Protein AF-A0A0F9KAY9-F1 (afdb_monomer_lite)

Structure (mmCIF, N/CA/C/O backbone):
data_AF-A0A0F9KAY9-F1
#
_entry.id   AF-A0A0F9KAY9-F1
#
loop_
_atom_site.group_PDB
_atom_site.id
_atom_site.type_symbol
_atom_site.label_atom_id
_atom_site.label_alt_id
_atom_site.label_comp_id
_atom_site.label_asym_id
_atom_site.label_entity_id
_atom_site.label_seq_id
_atom_site.pdbx_PDB_ins_code
_atom_site.Cartn_x
_atom_site.Cartn_y
_atom_site.Cartn_z
_atom_site.occupancy
_atom_site.B_iso_or_equiv
_atom_site.auth_seq_id
_atom_site.auth_comp_id
_atom_site.auth_asym_id
_atom_site.auth_atom_id
_atom_site.pdbx_PDB_model_num
ATOM 1 N N . A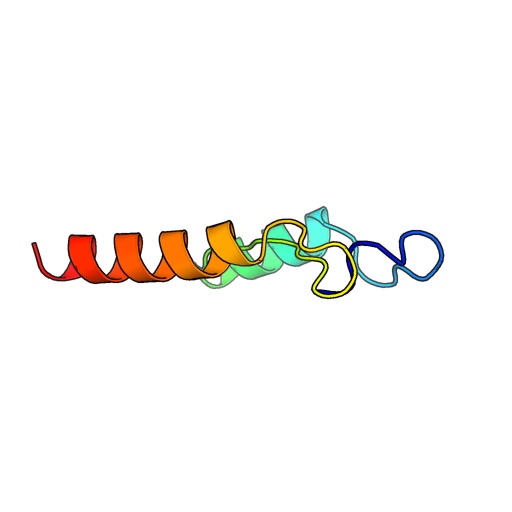SN A 1 1 ? -0.425 0.567 -6.518 1.00 95.81 1 ASN A N 1
ATOM 2 C CA . ASN A 1 1 ? -0.025 -0.454 -7.508 1.00 95.81 1 ASN A CA 1
ATOM 3 C C . ASN A 1 1 ? 1.170 0.036 -8.327 1.00 95.81 1 ASN A C 1
ATOM 5 O O . ASN A 1 1 ? 1.386 1.244 -8.363 1.00 95.81 1 ASN A O 1
ATOM 9 N N . LYS A 1 2 ? 1.895 -0.879 -8.991 1.00 97.75 2 LYS A N 1
ATOM 10 C CA . LYS A 1 2 ? 3.119 -0.649 -9.785 1.00 97.75 2 LYS A CA 1
ATOM 11 C C . LYS A 1 2 ? 4.305 -0.087 -8.986 1.00 97.75 2 LYS A C 1
ATOM 13 O O . LYS A 1 2 ? 5.078 0.719 -9.497 1.00 97.75 2 LYS A O 1
ATOM 18 N N . ASN A 1 3 ? 4.427 -0.468 -7.713 1.00 97.19 3 ASN A N 1
ATOM 19 C CA . ASN A 1 3 ? 5.517 -0.022 -6.836 1.00 97.19 3 ASN A CA 1
ATOM 20 C C . ASN A 1 3 ? 6.918 -0.448 -7.325 1.00 97.19 3 ASN A C 1
ATOM 22 O O . ASN A 1 3 ? 7.914 0.188 -6.982 1.00 97.19 3 ASN A O 1
ATOM 26 N N . ASP A 1 4 ? 6.976 -1.490 -8.151 1.00 98.38 4 ASP A N 1
ATOM 27 C CA . ASP A 1 4 ? 8.169 -2.009 -8.819 1.00 98.38 4 ASP A CA 1
ATOM 28 C C . ASP A 1 4 ? 8.805 -1.006 -9.800 1.00 98.38 4 ASP A C 1
ATOM 30 O O . ASP A 1 4 ? 10.027 -0.967 -9.932 1.00 98.38 4 ASP A O 1
ATOM 34 N N . LEU A 1 5 ? 8.018 -0.117 -10.420 1.00 97.94 5 LEU A N 1
ATOM 35 C CA . LEU A 1 5 ? 8.502 0.882 -11.383 1.00 97.94 5 LEU A CA 1
ATOM 36 C C . LEU A 1 5 ? 9.084 2.130 -10.693 1.00 97.94 5 LEU A C 1
ATOM 38 O O . LEU A 1 5 ? 8.639 3.256 -10.935 1.00 97.94 5 LEU A O 1
ATOM 42 N N . LYS A 1 6 ? 10.079 1.943 -9.817 1.00 96.38 6 LYS A N 1
ATOM 43 C CA . LYS A 1 6 ? 10.655 3.014 -8.978 1.00 9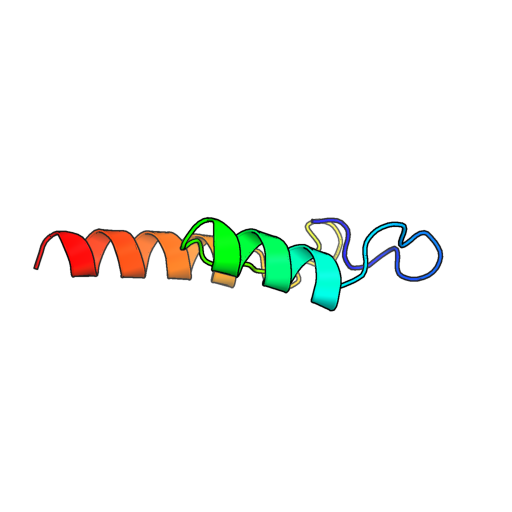6.38 6 LYS A CA 1
ATOM 44 C C . LYS A 1 6 ? 11.205 4.187 -9.792 1.00 96.38 6 LYS A C 1
ATOM 46 O O . LYS A 1 6 ? 10.899 5.330 -9.468 1.00 96.38 6 LYS A O 1
ATOM 51 N N . GLU A 1 7 ? 11.909 3.907 -10.885 1.00 97.62 7 GLU A N 1
ATOM 52 C CA . GLU A 1 7 ? 12.492 4.933 -11.767 1.00 97.62 7 GLU A CA 1
ATOM 53 C C . GLU A 1 7 ? 11.438 5.744 -12.538 1.00 97.62 7 GLU A C 1
ATOM 55 O O . GLU A 1 7 ? 11.687 6.866 -12.965 1.00 97.62 7 GLU A O 1
ATOM 60 N N . GLN A 1 8 ? 10.224 5.207 -12.697 1.00 98.19 8 GLN A N 1
ATOM 61 C CA . GLN A 1 8 ? 9.113 5.884 -13.378 1.00 98.19 8 GLN A CA 1
ATOM 62 C C . GLN A 1 8 ? 8.129 6.521 -12.383 1.00 98.19 8 GLN A C 1
ATOM 64 O O . GLN A 1 8 ? 7.026 6.941 -12.755 1.00 98.19 8 GLN A O 1
ATOM 69 N N . ARG A 1 9 ? 8.495 6.582 -11.096 1.00 97.44 9 ARG A N 1
ATOM 70 C CA . ARG A 1 9 ? 7.632 7.080 -10.029 1.00 97.44 9 ARG A CA 1
ATOM 71 C C . ARG A 1 9 ? 7.343 8.567 -10.207 1.00 97.44 9 ARG A C 1
ATOM 73 O O . ARG A 1 9 ? 8.195 9.420 -9.992 1.00 97.44 9 ARG A O 1
ATOM 80 N N . LYS A 1 10 ? 6.077 8.882 -10.481 1.00 98.12 10 LYS A N 1
ATOM 81 C CA . LYS A 1 10 ? 5.577 10.268 -10.539 1.00 98.12 10 LYS A CA 1
ATOM 82 C C . LYS A 1 10 ? 4.988 10.759 -9.216 1.00 98.12 10 LYS A C 1
ATOM 84 O O . LYS A 1 10 ? 4.899 11.961 -8.987 1.00 98.12 10 LYS A O 1
ATOM 89 N N . ILE A 1 11 ? 4.566 9.838 -8.347 1.00 97.81 11 ILE A N 1
ATOM 90 C CA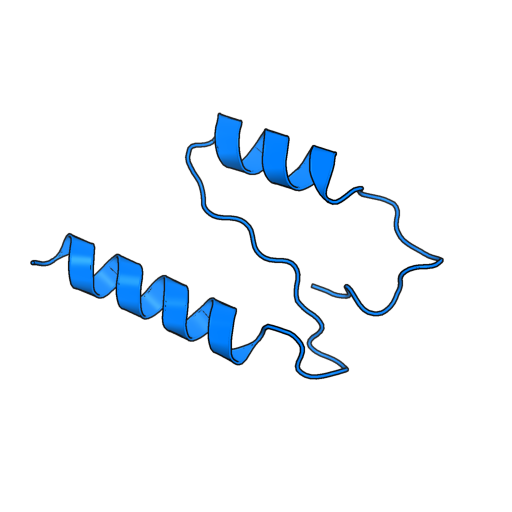 . ILE A 1 11 ? 3.921 10.143 -7.065 1.00 97.81 11 ILE A CA 1
ATOM 91 C C . ILE A 1 11 ? 4.762 9.564 -5.930 1.00 97.81 11 ILE A C 1
ATOM 93 O O . ILE A 1 11 ? 5.027 8.361 -5.873 1.00 97.81 11 ILE A O 1
ATOM 97 N N . THR A 1 12 ? 5.194 10.432 -5.017 1.00 97.88 12 THR A N 1
ATOM 98 C CA . THR A 1 12 ? 5.942 10.015 -3.830 1.00 97.88 12 THR A CA 1
ATOM 99 C C . THR A 1 12 ? 5.012 9.367 -2.811 1.00 97.88 12 THR A C 1
ATOM 101 O O . THR A 1 12 ? 3.852 9.765 -2.667 1.00 97.88 12 THR A O 1
ATOM 104 N N . LYS A 1 13 ? 5.548 8.417 -2.038 1.00 97.00 13 LYS A N 1
ATOM 105 C CA . LYS A 1 13 ? 4.823 7.784 -0.929 1.00 97.00 13 LYS A CA 1
ATOM 106 C C . LYS A 1 13 ? 4.265 8.825 0.044 1.00 97.00 13 LYS A C 1
ATOM 108 O O . LYS A 1 13 ? 3.092 8.769 0.383 1.00 97.00 13 LYS A O 1
ATOM 113 N N . LYS A 1 14 ? 5.067 9.840 0.397 1.00 98.19 14 LYS A N 1
ATOM 114 C CA . LYS A 1 14 ? 4.644 10.950 1.267 1.00 98.19 14 LYS A CA 1
ATOM 115 C C . LYS A 1 14 ? 3.382 11.641 0.744 1.00 98.19 14 LYS A C 1
ATOM 117 O O . LYS A 1 14 ? 2.441 11.798 1.507 1.00 98.19 14 LYS A O 1
ATOM 122 N N . ARG A 1 15 ? 3.333 12.012 -0.544 1.00 98.44 15 ARG A N 1
ATOM 123 C CA . ARG A 1 15 ? 2.164 12.689 -1.135 1.00 98.44 15 ARG A CA 1
ATOM 1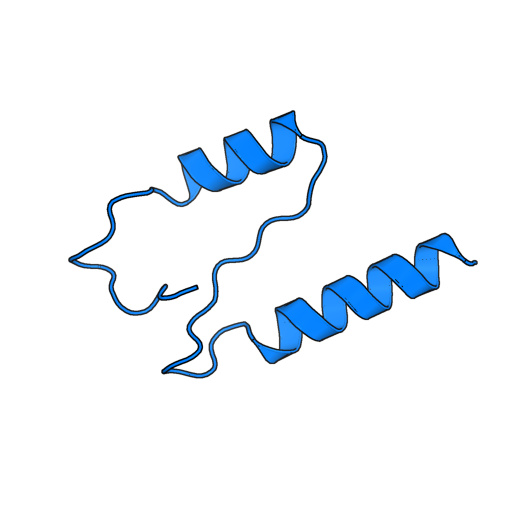24 C C . ARG A 1 15 ? 0.909 11.819 -1.061 1.00 98.44 15 ARG A C 1
ATOM 126 O O . ARG A 1 15 ? -0.152 12.321 -0.707 1.00 98.44 15 ARG A O 1
ATOM 133 N N . ALA A 1 16 ? 1.036 10.535 -1.385 1.00 98.38 16 ALA A N 1
ATOM 134 C CA . ALA A 1 16 ? -0.089 9.609 -1.352 1.00 98.38 16 ALA A CA 1
ATOM 135 C C . ALA A 1 16 ? -0.582 9.346 0.083 1.00 98.38 16 ALA A C 1
ATOM 137 O O . ALA A 1 16 ? -1.783 9.407 0.332 1.00 98.38 16 ALA A O 1
ATOM 138 N N . THR A 1 17 ? 0.332 9.155 1.041 1.00 98.31 17 THR A N 1
ATOM 139 C CA . THR A 1 17 ? -0.003 9.022 2.467 1.00 98.31 17 THR A CA 1
ATOM 140 C C . THR A 1 17 ? -0.656 10.289 3.021 1.00 98.31 17 THR A C 1
ATOM 142 O O . THR A 1 17 ? -1.651 10.191 3.729 1.00 98.31 17 THR A O 1
ATOM 145 N N . THR A 1 18 ? -0.154 11.481 2.678 1.00 98.56 18 THR A N 1
ATOM 146 C CA . THR A 1 18 ? -0.781 12.748 3.088 1.00 98.56 18 THR A CA 1
ATOM 147 C C . THR A 1 18 ? -2.222 12.841 2.593 1.00 98.56 18 THR A C 1
ATOM 149 O O . THR A 1 18 ? -3.101 13.167 3.384 1.00 98.56 18 THR A O 1
ATOM 152 N N . LEU A 1 19 ? -2.475 12.515 1.322 1.00 98.56 19 LEU A N 1
ATOM 153 C CA . LEU A 1 19 ? -3.828 12.533 0.767 1.00 98.56 19 LEU A CA 1
ATOM 154 C C . LEU A 1 19 ? -4.747 11.516 1.460 1.00 98.56 19 LEU A C 1
ATOM 156 O O . LEU A 1 19 ? -5.877 11.849 1.800 1.00 98.56 19 LEU A O 1
ATOM 160 N N . ALA A 1 20 ? -4.267 10.296 1.704 1.00 98.56 20 ALA A N 1
ATOM 161 C CA . ALA A 1 20 ? -5.047 9.276 2.401 1.00 98.56 20 ALA A CA 1
ATOM 162 C C . ALA A 1 20 ? -5.433 9.724 3.818 1.00 98.56 20 ALA A C 1
ATOM 164 O O . ALA A 1 20 ? -6.598 9.623 4.193 1.00 98.56 20 ALA A O 1
ATOM 165 N N . ASN A 1 21 ? -4.496 10.328 4.555 1.00 98.31 21 ASN A N 1
ATOM 166 C CA . ASN A 1 21 ? -4.768 10.883 5.881 1.00 98.31 21 ASN A CA 1
ATOM 167 C C . ASN A 1 21 ? -5.809 12.014 5.835 1.00 98.31 21 ASN A C 1
ATOM 169 O O . ASN A 1 21 ? -6.699 12.049 6.677 1.00 98.31 21 ASN A O 1
ATOM 173 N N . GLN A 1 22 ? -5.732 12.916 4.847 1.00 98.69 22 GLN A N 1
ATOM 174 C CA . GLN A 1 22 ? -6.717 13.996 4.668 1.00 98.69 22 GLN A CA 1
ATOM 175 C C . GLN A 1 22 ? -8.134 13.470 4.414 1.00 98.69 22 GLN A C 1
ATOM 177 O O . GLN A 1 22 ? -9.104 14.111 4.805 1.00 98.69 22 GLN A O 1
ATOM 182 N N . LEU A 1 23 ? -8.248 12.310 3.767 1.00 98.56 23 LEU A N 1
ATOM 183 C CA . LEU A 1 23 ? -9.518 11.655 3.458 1.00 98.56 23 LEU A CA 1
ATOM 184 C C . LEU A 1 23 ? -9.942 10.624 4.516 1.00 98.56 23 LEU A C 1
ATOM 186 O O . LEU A 1 23 ? -10.967 9.972 4.340 1.00 98.56 23 LEU A O 1
ATOM 190 N N . ASN A 1 24 ? -9.167 10.462 5.594 1.00 97.38 24 ASN A N 1
ATOM 191 C CA . ASN A 1 24 ? -9.359 9.424 6.608 1.00 97.38 24 ASN A CA 1
ATOM 192 C C . ASN A 1 24 ? -9.421 7.994 6.017 1.00 97.38 24 ASN A C 1
ATOM 194 O O . ASN A 1 24 ? -10.275 7.186 6.379 1.00 97.38 24 ASN A O 1
ATOM 198 N N . LEU A 1 25 ? -8.517 7.689 5.080 1.00 97.81 25 LEU A N 1
ATOM 199 C CA . LEU A 1 25 ? -8.388 6.393 4.408 1.00 97.81 25 LEU A CA 1
ATOM 200 C C . LEU A 1 25 ? -7.054 5.712 4.742 1.00 97.81 25 LEU A C 1
ATOM 202 O O . LEU A 1 25 ? -6.040 6.367 4.982 1.00 97.81 25 LEU A O 1
ATOM 206 N N . GLY A 1 26 ? -7.031 4.379 4.669 1.00 96.06 26 GLY A N 1
ATOM 207 C CA . GLY A 1 26 ? -5.786 3.609 4.646 1.00 96.06 26 GLY A CA 1
ATOM 208 C C . GLY A 1 26 ? -5.051 3.742 3.304 1.00 96.06 26 GLY A C 1
ATOM 209 O O . GLY A 1 26 ? -5.669 3.955 2.261 1.00 96.06 26 GLY A O 1
ATOM 210 N N . PHE A 1 27 ? -3.724 3.584 3.311 1.00 98.25 27 PHE A N 1
ATOM 211 C CA . PHE A 1 27 ? -2.902 3.619 2.097 1.00 98.25 27 PHE A CA 1
ATOM 212 C C . PHE A 1 27 ? -1.832 2.527 2.093 1.00 98.25 27 PHE A C 1
ATOM 214 O O . PHE A 1 27 ? -1.066 2.393 3.046 1.00 98.25 27 PHE A O 1
ATOM 221 N N . ILE A 1 28 ? -1.750 1.784 0.987 1.00 98.19 28 ILE A N 1
ATOM 222 C CA . ILE A 1 28 ? -0.779 0.708 0.764 1.00 98.19 28 ILE A CA 1
ATOM 223 C C . ILE A 1 28 ? -0.263 0.811 -0.678 1.00 98.19 28 ILE A C 1
ATOM 225 O O . ILE A 1 28 ? -1.038 0.921 -1.630 1.00 98.19 28 ILE A O 1
ATOM 229 N N . GLU A 1 29 ? 1.057 0.753 -0.855 1.00 98.50 29 GLU A N 1
ATOM 230 C CA . GLU A 1 2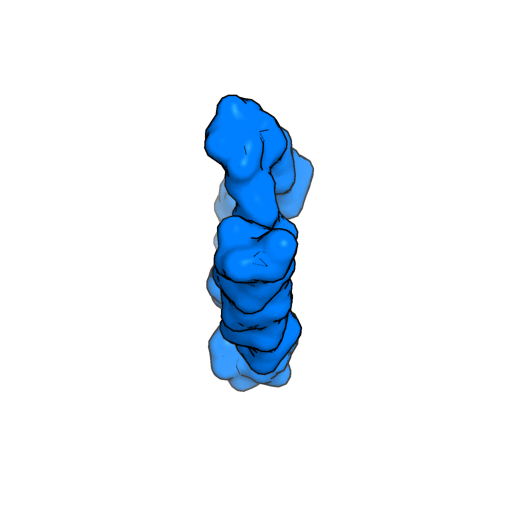9 ? 1.665 0.560 -2.174 1.00 98.50 29 GLU A CA 1
ATOM 231 C C . GLU A 1 29 ? 1.809 -0.930 -2.463 1.00 98.50 29 GLU A C 1
ATOM 233 O O . GLU A 1 29 ? 2.237 -1.697 -1.605 1.00 98.50 29 GLU A O 1
ATOM 238 N N . THR A 1 30 ? 1.475 -1.328 -3.685 1.00 98.56 30 THR A N 1
ATOM 239 C CA . THR A 1 30 ? 1.482 -2.723 -4.134 1.00 98.56 30 THR A CA 1
ATOM 240 C C . THR A 1 30 ? 2.238 -2.861 -5.451 1.00 98.56 30 THR A C 1
ATOM 242 O O . THR A 1 30 ? 2.299 -1.900 -6.229 1.00 98.56 30 THR A O 1
ATOM 245 N N . SER A 1 31 ? 2.758 -4.054 -5.731 1.00 98.56 31 SER A N 1
ATOM 246 C CA . SER A 1 31 ? 3.164 -4.479 -7.072 1.00 98.56 31 SER A CA 1
ATOM 247 C C . SER A 1 31 ? 2.418 -5.757 -7.427 1.00 98.56 31 SER A C 1
ATOM 249 O O . SER A 1 31 ? 2.719 -6.821 -6.901 1.00 98.56 31 SER A O 1
ATOM 251 N N . ALA A 1 32 ? 1.458 -5.665 -8.346 1.00 98.31 32 ALA A N 1
ATOM 252 C CA . ALA A 1 32 ? 0.819 -6.859 -8.895 1.00 98.31 32 ALA A CA 1
ATOM 253 C C . ALA A 1 32 ? 1.801 -7.737 -9.695 1.00 98.31 32 ALA A C 1
ATOM 255 O O . ALA A 1 32 ? 1.615 -8.944 -9.757 1.00 98.31 32 ALA A O 1
ATOM 256 N N . LEU A 1 33 ? 2.846 -7.138 -10.282 1.00 98.12 33 LEU A N 1
ATOM 257 C CA . LEU A 1 33 ? 3.859 -7.856 -11.056 1.00 98.12 33 LEU A CA 1
ATOM 258 C C . LEU A 1 33 ? 4.737 -8.743 -10.165 1.00 98.12 33 LEU A C 1
ATOM 260 O O . LEU A 1 33 ? 5.019 -9.880 -10.524 1.00 98.12 33 LEU A O 1
ATOM 264 N N . LEU A 1 34 ? 5.165 -8.215 -9.015 1.00 98.12 34 LEU A N 1
ATOM 265 C CA . LEU A 1 34 ? 6.060 -8.911 -8.085 1.00 98.12 34 LEU A CA 1
ATOM 266 C C . LEU A 1 34 ? 5.320 -9.587 -6.919 1.00 98.12 34 LEU A C 1
ATOM 268 O O . LEU A 1 34 ? 5.955 -10.192 -6.062 1.00 98.12 34 LEU A O 1
ATOM 272 N N . GLY A 1 35 ? 3.994 -9.448 -6.845 1.00 97.75 35 GLY A N 1
ATOM 273 C CA . GLY A 1 35 ? 3.184 -9.921 -5.717 1.00 97.75 35 GLY A CA 1
ATOM 274 C C . GLY A 1 35 ? 3.326 -9.090 -4.433 1.00 97.75 35 GLY A C 1
ATOM 275 O O . GLY A 1 35 ? 2.765 -9.449 -3.400 1.00 97.75 35 GLY A O 1
ATOM 276 N N . GLU A 1 36 ? 4.040 -7.960 -4.459 1.00 98.50 36 GLU A N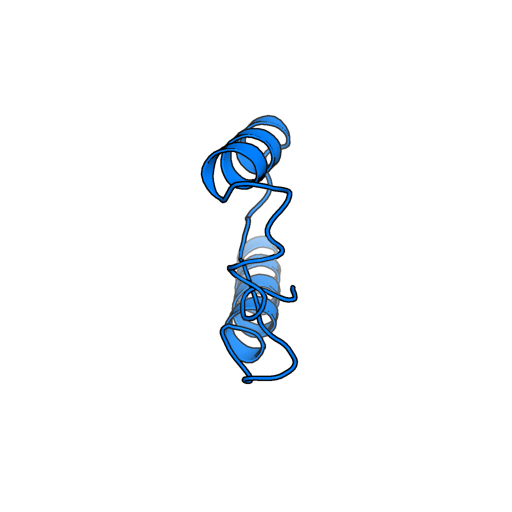 1
ATOM 277 C CA . GLU A 1 36 ? 4.275 -7.146 -3.262 1.00 98.50 36 GLU A CA 1
ATOM 278 C C . GLU A 1 36 ? 2.973 -6.542 -2.718 1.00 98.50 36 GLU A C 1
ATOM 280 O O . GLU A 1 36 ? 2.285 -5.777 -3.406 1.00 98.50 36 GLU A O 1
ATOM 285 N N . ASN A 1 37 ? 2.688 -6.827 -1.444 1.00 98.38 37 ASN A N 1
ATOM 286 C CA . ASN A 1 37 ? 1.565 -6.299 -0.661 1.00 98.38 37 ASN A CA 1
ATOM 287 C C . ASN A 1 37 ? 0.167 -6.562 -1.246 1.00 98.38 37 ASN A C 1
ATOM 289 O O . ASN A 1 37 ? -0.799 -5.976 -0.758 1.00 98.38 37 ASN A O 1
ATOM 293 N N . VAL A 1 38 ? 0.028 -7.415 -2.264 1.00 98.50 38 VAL A N 1
ATOM 294 C CA . VAL A 1 38 ? -1.277 -7.721 -2.872 1.00 98.50 38 VAL A CA 1
ATOM 295 C C . VAL A 1 38 ? -2.159 -8.449 -1.860 1.00 98.50 38 VAL A C 1
ATOM 297 O O . VAL A 1 38 ? -3.206 -7.926 -1.482 1.00 98.50 38 VAL A O 1
ATOM 300 N N . ASP A 1 39 ? -1.691 -9.581 -1.333 1.00 98.44 39 ASP A N 1
ATOM 301 C CA . ASP A 1 39 ? -2.435 -10.375 -0.345 1.00 98.44 39 ASP A CA 1
ATOM 302 C C . ASP A 1 39 ? -2.689 -9.596 0.945 1.00 98.44 39 ASP A C 1
ATOM 304 O O . ASP A 1 39 ? -3.780 -9.652 1.519 1.00 98.44 39 ASP A O 1
ATOM 308 N N . TYR A 1 40 ? -1.699 -8.808 1.374 1.00 98.50 40 TYR A N 1
ATOM 309 C CA . TYR A 1 40 ? -1.834 -7.928 2.530 1.00 98.50 40 TYR A CA 1
ATOM 310 C C . TYR A 1 40 ? -2.930 -6.878 2.317 1.00 98.50 40 TYR A C 1
ATOM 312 O O . TYR A 1 40 ? -3.747 -6.674 3.209 1.00 98.50 40 TYR A O 1
ATOM 320 N N . ALA A 1 41 ? -2.995 -6.241 1.142 1.00 98.44 41 ALA A N 1
ATOM 321 C CA . ALA A 1 41 ? -4.014 -5.234 0.856 1.00 98.44 41 ALA A CA 1
ATOM 322 C C . ALA A 1 41 ? -5.433 -5.816 0.949 1.00 98.44 41 ALA A C 1
ATOM 324 O O . ALA A 1 41 ? -6.298 -5.207 1.576 1.00 98.44 41 ALA A O 1
ATOM 325 N N . PHE A 1 42 ? -5.668 -7.006 0.386 1.00 98.44 42 PHE A N 1
ATOM 326 C CA . PHE A 1 42 ? -6.971 -7.669 0.489 1.00 98.44 42 PHE A CA 1
ATOM 327 C C . PHE A 1 42 ? -7.290 -8.108 1.920 1.00 98.44 42 PHE A C 1
ATOM 329 O O . PHE A 1 42 ? -8.386 -7.841 2.418 1.00 98.44 42 PHE A O 1
ATOM 336 N N . SER A 1 43 ? -6.325 -8.730 2.600 1.00 98.44 43 SER A N 1
ATOM 337 C CA . SER A 1 43 ? -6.499 -9.211 3.974 1.00 98.44 43 SER A CA 1
ATOM 338 C C . SER A 1 43 ? -6.792 -8.067 4.943 1.00 98.44 43 SER A C 1
ATOM 340 O O . SER A 1 43 ? -7.653 -8.193 5.810 1.00 98.44 43 SER A O 1
ATOM 342 N N . GLU A 1 44 ? -6.121 -6.927 4.778 1.00 98.25 44 GLU A N 1
ATOM 343 C CA . GLU A 1 44 ? -6.306 -5.759 5.635 1.00 98.25 44 GLU A CA 1
ATOM 344 C C . GLU A 1 44 ? -7.689 -5.128 5.451 1.00 98.25 44 GLU A C 1
ATOM 346 O O . GLU A 1 44 ? -8.352 -4.808 6.437 1.00 98.25 44 GLU A O 1
ATOM 351 N N . VAL A 1 45 ? -8.176 -5.018 4.210 1.00 97.94 45 VAL A N 1
ATOM 352 C CA . VAL A 1 45 ? -9.543 -4.542 3.947 1.00 97.94 45 VAL A CA 1
ATOM 353 C C . VAL A 1 45 ? -10.575 -5.487 4.564 1.00 97.94 45 VAL A C 1
ATOM 355 O O . VAL A 1 45 ? -11.478 -5.023 5.259 1.00 97.94 45 VAL A O 1
ATOM 358 N N . ALA A 1 46 ? -10.421 -6.804 4.384 1.00 98.19 46 ALA A N 1
ATOM 359 C CA . ALA A 1 46 ? -11.317 -7.792 4.988 1.00 98.19 46 ALA A CA 1
ATOM 360 C C . ALA A 1 46 ? -11.305 -7.712 6.525 1.00 98.19 46 ALA A C 1
ATOM 362 O O . ALA A 1 46 ? -12.358 -7.718 7.163 1.00 98.19 46 ALA A O 1
ATOM 363 N N . ARG A 1 47 ? -10.120 -7.560 7.128 1.00 98.12 47 ARG A N 1
ATOM 364 C CA . ARG A 1 47 ? -9.948 -7.404 8.577 1.00 98.12 47 ARG A CA 1
ATOM 365 C C . ARG A 1 47 ? -10.615 -6.132 9.101 1.00 98.12 47 ARG A C 1
ATOM 367 O O . ARG A 1 47 ? -11.205 -6.158 10.179 1.00 98.12 47 ARG A O 1
ATOM 374 N N . LEU A 1 48 ? -10.483 -5.012 8.391 1.00 97.38 48 LEU A N 1
ATOM 375 C CA . LEU A 1 48 ? -11.114 -3.744 8.765 1.00 97.38 48 LEU A CA 1
ATOM 376 C C . LEU A 1 48 ? -12.637 -3.830 8.657 1.00 97.38 48 LEU A C 1
ATOM 378 O O . LEU A 1 48 ? -13.324 -3.395 9.578 1.00 97.38 48 LEU A O 1
ATOM 382 N N . LEU A 1 49 ? -13.149 -4.454 7.594 1.00 97.62 49 LEU A N 1
ATOM 383 C CA . LEU A 1 49 ? -14.579 -4.694 7.431 1.00 97.62 49 LEU A CA 1
ATOM 384 C C . LEU A 1 49 ? -15.124 -5.554 8.575 1.00 97.62 49 LEU A C 1
ATOM 386 O O . LEU A 1 49 ? -16.088 -5.161 9.224 1.00 97.62 49 LEU A O 1
ATOM 390 N N . TYR A 1 50 ? -14.468 -6.676 8.880 1.00 97.81 50 TYR A N 1
ATOM 391 C CA . TYR A 1 50 ? -14.862 -7.550 9.986 1.00 97.81 50 TYR A CA 1
ATOM 392 C C . TYR A 1 50 ? -14.908 -6.801 11.326 1.00 97.81 50 TYR A C 1
ATOM 394 O O . TYR A 1 50 ? -15.901 -6.889 12.038 1.00 97.81 50 TYR A O 1
ATOM 402 N N . LYS A 1 51 ? -13.880 -5.995 11.635 1.00 97.38 51 LYS A N 1
ATOM 403 C CA . LYS A 1 51 ? -13.853 -5.173 12.858 1.00 97.38 51 LYS A CA 1
ATOM 404 C C . LYS A 1 51 ? -14.925 -4.087 12.904 1.00 97.38 51 LYS A C 1
ATOM 406 O O . LYS A 1 51 ? -15.274 -3.653 13.988 1.00 97.38 51 LYS A O 1
ATOM 411 N N . SER A 1 52 ? -15.403 -3.603 11.761 1.00 96.25 52 SER A N 1
ATOM 412 C CA . SER A 1 52 ? -16.482 -2.606 11.739 1.00 96.25 52 SER A CA 1
ATOM 413 C C . SER A 1 52 ? -17.859 -3.205 12.039 1.00 96.25 52 SER A C 1
ATOM 415 O O . SER A 1 52 ? -18.792 -2.464 12.334 1.00 96.25 52 SER A O 1
ATOM 417 N N . LEU A 1 53 ? -17.983 -4.534 11.946 1.00 93.19 53 LEU A N 1
ATOM 418 C CA . LEU A 1 53 ? -19.210 -5.283 12.219 1.00 93.19 53 LEU A CA 1
ATOM 419 C C . LEU A 1 53 ? -19.255 -5.863 13.643 1.00 93.19 53 LEU A C 1
ATOM 421 O O . LEU A 1 53 ? -20.309 -6.347 14.053 1.00 93.19 53 LEU A O 1
ATOM 425 N N . SER A 1 54 ? -18.126 -5.854 14.360 1.00 75.12 54 SER A N 1
ATOM 426 C CA . SER A 1 54 ? -17.983 -6.297 15.756 1.00 75.12 54 SER A CA 1
ATOM 427 C C . SER A 1 54 ? -18.081 -5.132 16.727 1.00 75.12 54 SER A C 1
ATOM 429 O O . SER A 1 54 ? -18.742 -5.295 17.772 1.00 75.12 54 SER A O 1
#

pLDDT: mean 97.45, std 3.2, range [75.12, 98.69]

Organism: NCBI:txid412755

Radius of gyration: 12.95 Å; chains: 1; bounding box: 32×24×29 Å

Sequence (54 aa):
NKNDLKEQRKITKKRATTLANQLNLGFIETSALLGENVDYAFSEVARLLYKSLS

Foldseek 3Di:
DQVVPVVPDPDDPVNQVVVCVVVVHDDDDADPPVRRCPVVVVVVVVVVVVVVVD

InterPro domains:
  IPR001806 Small GTPase [PF00071] (1-49)
  IPR027417 P-loop containing nucleoside triphosphate hydrolase [G3DSA:3.40.50.300] (1-54)
  IPR027417 P-loop containing nucleoside triphosphate hydrolase [SSF52540] (1-51)

Secondary structure (DSSP, 8-state):
--TT-GGG--S-HHHHHHHHHHTT------BTTTTBTHHHHHHHHHHHHHHHH-